Protein AF-A0A966Q2W7-F1 (afdb_monomer)

Foldseek 3Di:
DKWAFADWDWDQDPVQRAIKIWTWTQGPVRDIATDIAGPRDPLNVLPVVQPDHGFMWDQWDADPVRHTYSNTNIDTDDDD

Secondary structure (DSSP, 8-state):
--EEEEEEEEEE-TTTSSEEEEEEEEETTS-EEEEEEETTSTTHHHHTTT--TT-EEES--B-TTSSBPTTS--EE----

Sequence (80 aa):
MKAQIIKIIDKTSRFTGKPAHMVCYKCEDGKSRTSWVDEGNANWLRWYDKLQVGNTLGGLNINAKGYIDADSFPEIIKEK

Radius of gyration: 11.83 Å; Cα contacts (8 Å, |Δi|>4): 170; chains: 1; bounding box: 35×19×30 Å

pLDDT: mean 94.59, std 6.03, range [54.5, 98.12]

Nearest PDB structures (foldseek):
  3u58-assembly4_D  TM=5.649E-01  e=9.700E-03  Tetrahymena thermophila
  8h5z-assembly2_A  TM=4.422E-01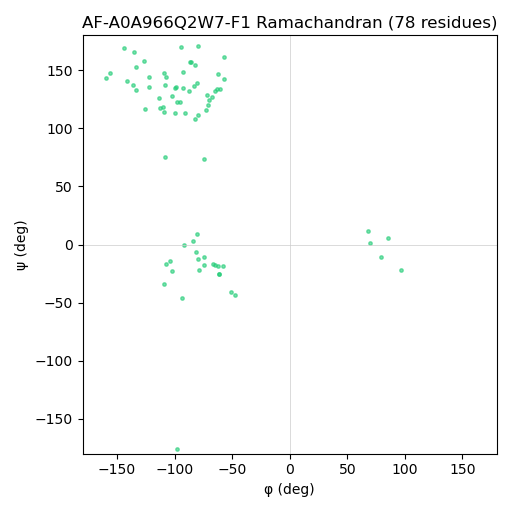  e=4.872E-01  Escherichia coli K-12
  6jde-assembly1_B  TM=4.505E-01  e=6.094E-01  Escherichia coli K-12
  8h5z-assembly1_B  TM=4.375E-01  e=6.445E-01  Escherichia coli K-12
  8h5y-assembly2_A  TM=4.542E-01  e=7.208E-01  Escherichia coli K-12

Mean predicted aligned error: 2.85 Å

Solvent-accessible surface area (backbone atoms only — not comparable to full-atom values): 4500 Å² total; per-residue (Å²): 80,47,31,31,29,73,41,74,44,83,44,71,32,90,85,67,71,30,57,20,34,42,37,32,30,46,32,77,88,74,48,74,40,41,30,67,48,37,68,67,43,87,53,28,83,62,41,68,95,61,79,44,74,70,40,32,30,30,53,40,39,70,43,100,84,63,31,42,40,58,84,36,62,55,40,84,54,78,85,128

Structure (mmCIF, N/CA/C/O backbone):
data_AF-A0A966Q2W7-F1
#
_entry.id   AF-A0A966Q2W7-F1
#
loop_
_atom_site.group_PDB
_atom_site.id
_atom_site.type_symbol
_atom_site.label_atom_id
_atom_site.label_alt_id
_atom_site.label_comp_id
_atom_site.label_asym_id
_atom_site.label_entity_id
_atom_site.label_seq_id
_atom_site.pdbx_PDB_ins_code
_atom_site.Cartn_x
_atom_site.Cartn_y
_atom_site.Cartn_z
_atom_site.occupancy
_atom_site.B_iso_or_equiv
_atom_site.auth_seq_id
_atom_site.auth_comp_id
_atom_site.auth_asym_id
_atom_site.auth_atom_id
_atom_site.pdbx_PDB_model_num
ATOM 1 N N . MET A 1 1 ? -1.581 -3.317 12.319 1.00 94.00 1 MET A N 1
ATOM 2 C CA . MET A 1 1 ? -2.408 -2.117 12.580 1.00 94.00 1 MET A CA 1
ATOM 3 C C . MET A 1 1 ? -3.474 -1.962 11.504 1.00 94.00 1 MET A C 1
ATOM 5 O O . MET A 1 1 ? -3.353 -2.601 10.457 1.00 94.00 1 MET A O 1
ATOM 9 N N . LYS A 1 2 ? -4.470 -1.104 11.747 1.00 95.62 2 LYS A N 1
ATOM 10 C CA . LYS A 1 2 ? -5.489 -0.691 10.772 1.00 95.62 2 LYS A CA 1
ATOM 11 C C . LYS A 1 2 ? -5.278 0.744 10.286 1.00 95.62 2 LYS A C 1
ATOM 13 O O . LYS A 1 2 ? -4.872 1.618 11.059 1.00 95.62 2 LYS A O 1
ATOM 18 N N . ALA A 1 3 ? -5.564 0.998 9.012 1.00 97.44 3 ALA A N 1
ATOM 19 C CA . ALA A 1 3 ? -5.557 2.346 8.454 1.00 97.44 3 ALA A CA 1
ATOM 20 C C . ALA A 1 3 ? -6.435 2.471 7.201 1.00 97.44 3 ALA A C 1
ATOM 22 O O . ALA A 1 3 ? -6.518 1.540 6.405 1.00 97.44 3 ALA A O 1
ATOM 23 N N . GLN A 1 4 ? -7.038 3.641 6.996 1.00 97.69 4 GLN A N 1
ATOM 24 C CA . GLN A 1 4 ? -7.800 3.965 5.792 1.00 97.69 4 GLN A CA 1
ATOM 25 C C . GLN A 1 4 ? -6.909 4.645 4.753 1.00 97.69 4 GLN A C 1
ATOM 27 O O . GLN A 1 4 ? -6.176 5.579 5.088 1.00 97.69 4 GLN A O 1
ATOM 32 N N . ILE A 1 5 ? -6.995 4.223 3.491 1.00 97.81 5 ILE A N 1
ATOM 33 C CA . ILE A 1 5 ? -6.360 4.916 2.368 1.00 97.81 5 ILE A CA 1
ATOM 34 C C . ILE A 1 5 ? -7.132 6.204 2.087 1.00 97.81 5 ILE A C 1
ATOM 36 O O . ILE A 1 5 ? -8.283 6.172 1.658 1.00 97.81 5 ILE A O 1
ATOM 40 N N . ILE A 1 6 ? -6.473 7.344 2.273 1.00 98.12 6 ILE A N 1
ATOM 41 C CA . ILE A 1 6 ? -7.071 8.669 2.054 1.00 98.12 6 ILE A CA 1
ATOM 42 C C . ILE A 1 6 ? -6.630 9.312 0.739 1.00 98.12 6 ILE A C 1
ATOM 44 O O . ILE A 1 6 ? -7.304 10.201 0.227 1.00 98.12 6 ILE A O 1
ATOM 48 N N . LYS A 1 7 ? -5.483 8.897 0.193 1.00 98.12 7 LYS A N 1
ATOM 49 C CA . LYS A 1 7 ? -4.947 9.426 -1.064 1.00 98.12 7 LYS A CA 1
ATOM 50 C C . LYS A 1 7 ? -3.945 8.449 -1.661 1.00 98.12 7 LYS A C 1
ATOM 52 O O . LYS A 1 7 ? -3.158 7.861 -0.925 1.00 98.12 7 LYS A O 1
ATOM 57 N N . ILE A 1 8 ? -3.937 8.341 -2.983 1.00 97.88 8 ILE A N 1
ATOM 58 C CA . ILE A 1 8 ? -2.899 7.650 -3.751 1.00 97.88 8 ILE A CA 1
ATOM 59 C C . ILE A 1 8 ? -2.310 8.663 -4.733 1.00 97.88 8 ILE A C 1
ATOM 61 O O . ILE A 1 8 ? -3.043 9.469 -5.307 1.00 97.88 8 ILE A O 1
ATOM 65 N N . ILE A 1 9 ? -0.984 8.689 -4.851 1.00 97.56 9 ILE A N 1
ATOM 66 C CA . ILE A 1 9 ? -0.272 9.519 -5.825 1.00 97.56 9 ILE A CA 1
ATOM 67 C C . ILE A 1 9 ? 0.644 8.623 -6.642 1.00 97.56 9 ILE A C 1
ATOM 69 O O . ILE A 1 9 ? 1.600 8.062 -6.102 1.00 97.56 9 ILE A O 1
ATOM 73 N N . ASP A 1 10 ? 0.381 8.555 -7.939 1.00 96.69 10 ASP A N 1
ATOM 74 C CA . ASP A 1 10 ? 1.150 7.737 -8.867 1.00 96.69 10 ASP A CA 1
ATOM 75 C C . ASP A 1 10 ? 2.414 8.471 -9.308 1.00 96.69 10 ASP A C 1
ATOM 77 O O . ASP A 1 10 ? 2.403 9.673 -9.595 1.00 96.69 10 ASP A O 1
ATOM 81 N N . LYS A 1 11 ? 3.528 7.742 -9.339 1.00 95.56 11 LYS A N 1
ATOM 82 C CA . LYS A 1 11 ? 4.830 8.203 -9.821 1.00 95.56 11 LYS A CA 1
ATOM 83 C C . LYS A 1 11 ? 5.556 7.070 -10.532 1.00 95.56 11 LYS A C 1
ATOM 85 O O . LYS A 1 11 ? 5.195 5.907 -10.426 1.00 95.56 11 LYS A O 1
ATOM 90 N N . THR A 1 12 ? 6.644 7.408 -11.205 1.00 95.38 12 THR A N 1
ATOM 91 C CA . THR A 1 12 ? 7.623 6.420 -11.662 1.00 95.38 12 THR A CA 1
ATOM 92 C C . THR A 1 12 ? 8.651 6.173 -10.561 1.00 95.38 12 THR A C 1
ATOM 94 O O . THR A 1 12 ? 9.201 7.121 -9.987 1.00 95.38 12 THR A O 1
ATOM 97 N N . SER A 1 13 ? 8.924 4.905 -10.267 1.00 93.50 13 SER A N 1
ATOM 98 C CA . SER A 1 13 ? 9.977 4.501 -9.344 1.00 93.50 13 SER A CA 1
ATOM 99 C C . SER A 1 13 ? 11.348 4.879 -9.880 1.00 93.50 13 SER A C 1
ATOM 101 O O . SER A 1 13 ? 11.704 4.565 -11.014 1.00 93.50 13 SER A O 1
ATOM 103 N N . ARG A 1 14 ? 12.166 5.492 -9.023 1.00 90.69 14 ARG A N 1
ATOM 104 C CA . ARG A 1 14 ? 13.579 5.753 -9.332 1.00 90.69 14 ARG A CA 1
ATOM 105 C C . ARG A 1 14 ? 14.443 4.493 -9.266 1.00 90.69 14 ARG A C 1
ATOM 107 O O . ARG A 1 14 ? 15.557 4.522 -9.772 1.00 90.69 14 ARG A O 1
ATOM 114 N N . PHE A 1 15 ? 13.960 3.429 -8.621 1.00 88.56 15 PHE A N 1
ATOM 115 C CA . PHE A 1 15 ? 14.723 2.200 -8.404 1.00 88.56 15 PHE A CA 1
ATOM 116 C C . PHE A 1 15 ? 14.460 1.169 -9.499 1.00 88.56 15 PHE A C 1
ATOM 118 O O . PHE A 1 15 ? 15.399 0.585 -10.028 1.00 88.56 15 PHE A O 1
ATOM 125 N N . THR A 1 16 ? 13.191 0.960 -9.852 1.00 92.00 16 THR A N 1
ATOM 126 C CA . THR A 1 16 ? 12.773 -0.087 -10.798 1.00 92.00 16 THR A CA 1
ATOM 127 C C . THR A 1 16 ? 12.412 0.468 -12.178 1.00 92.00 16 THR A C 1
ATOM 129 O O . THR A 1 16 ? 12.269 -0.302 -13.124 1.00 92.00 16 THR A O 1
ATOM 132 N N . GLY A 1 17 ? 12.219 1.789 -12.305 1.00 93.44 17 GLY A N 1
ATOM 133 C CA . GLY A 1 17 ? 11.704 2.429 -13.522 1.00 93.44 17 GLY A CA 1
ATOM 134 C C . GLY A 1 17 ? 10.227 2.130 -13.814 1.00 93.44 17 GLY A C 1
ATOM 135 O O . GLY A 1 17 ? 9.701 2.590 -14.825 1.00 93.44 17 GLY A O 1
ATOM 136 N N . LYS A 1 18 ? 9.554 1.367 -12.947 1.00 95.31 18 LYS A N 1
ATOM 137 C CA . LYS A 1 18 ? 8.151 0.958 -13.083 1.00 95.31 18 LYS A CA 1
ATOM 138 C C . LYS A 1 18 ? 7.208 1.909 -12.336 1.00 95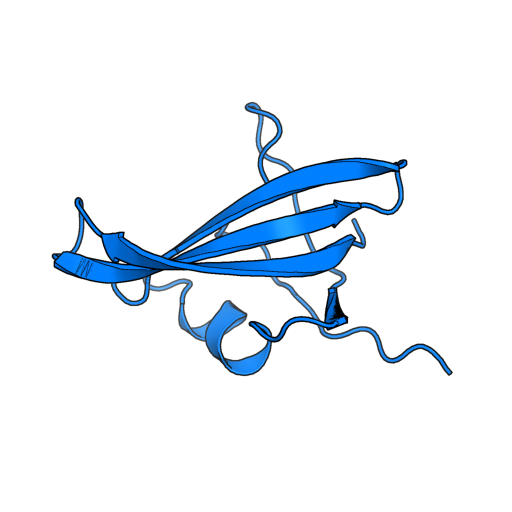.31 18 LYS A C 1
ATOM 140 O O . LYS A 1 18 ? 7.687 2.779 -11.598 1.00 95.31 18 LYS A O 1
ATOM 145 N N . PRO A 1 19 ? 5.882 1.800 -12.528 1.00 96.31 19 PRO A N 1
ATOM 146 C CA . PRO A 1 19 ? 4.931 2.566 -11.734 1.00 96.31 19 PRO A CA 1
ATOM 147 C C . PRO A 1 19 ? 5.096 2.294 -10.231 1.00 96.31 19 PRO A C 1
ATOM 149 O O . PRO A 1 19 ? 5.401 1.182 -9.800 1.00 96.31 19 PRO A O 1
ATOM 152 N N . ALA A 1 20 ? 4.932 3.342 -9.433 1.00 96.12 20 ALA A N 1
ATOM 153 C CA . ALA A 1 20 ? 4.960 3.300 -7.984 1.00 96.12 20 ALA A CA 1
ATOM 154 C C . ALA A 1 20 ? 3.905 4.243 -7.405 1.00 96.12 20 ALA A C 1
ATOM 156 O O . ALA A 1 20 ? 3.720 5.371 -7.862 1.00 96.12 20 ALA A O 1
ATOM 157 N N . HIS A 1 21 ? 3.260 3.796 -6.340 1.00 96.56 21 HIS A N 1
ATOM 158 C CA . HIS A 1 21 ? 2.138 4.460 -5.705 1.00 96.56 21 HIS A CA 1
ATOM 159 C C . HIS A 1 21 ? 2.559 4.937 -4.319 1.00 96.56 21 HIS A C 1
ATOM 161 O O . HIS A 1 21 ? 2.886 4.137 -3.437 1.00 96.56 21 HIS A O 1
ATOM 167 N N . MET A 1 22 ? 2.540 6.252 -4.106 1.00 96.94 22 MET A N 1
ATOM 168 C CA . MET A 1 22 ? 2.619 6.805 -2.759 1.00 96.94 22 MET A CA 1
ATOM 169 C C . MET A 1 22 ? 1.228 6.775 -2.144 1.00 96.94 22 MET A C 1
ATOM 171 O O . MET A 1 22 ? 0.353 7.560 -2.515 1.00 96.94 22 MET A O 1
ATOM 175 N N . VAL A 1 23 ? 1.034 5.875 -1.192 1.00 97.81 23 VAL A N 1
ATOM 176 C CA . VAL A 1 23 ? -0.243 5.676 -0.518 1.00 97.81 23 VAL A CA 1
ATOM 177 C C . VAL A 1 23 ? -0.219 6.435 0.798 1.00 97.81 23 VAL A C 1
ATOM 179 O O . VAL A 1 23 ? 0.663 6.213 1.627 1.00 97.81 23 VAL A O 1
ATOM 182 N N . CYS A 1 24 ? -1.171 7.340 0.992 1.00 98.00 24 CYS A N 1
ATOM 183 C CA . CYS A 1 24 ? -1.362 8.074 2.235 1.00 98.00 24 CYS A CA 1
ATOM 184 C C . CYS A 1 24 ? -2.493 7.444 3.039 1.00 98.00 24 CYS A C 1
ATOM 186 O O . CYS A 1 24 ? -3.579 7.189 2.513 1.00 98.00 24 CYS A O 1
ATOM 188 N N . TYR A 1 25 ? -2.251 7.280 4.334 1.00 97.94 25 TYR A N 1
ATOM 189 C CA . TYR A 1 25 ? -3.143 6.608 5.258 1.00 97.94 25 TYR A CA 1
ATOM 190 C C . TYR A 1 25 ? -3.544 7.512 6.416 1.00 97.94 25 TYR A C 1
ATOM 192 O O . TYR A 1 25 ? -2.711 8.254 6.948 1.00 97.94 25 TYR A O 1
ATOM 200 N N . LYS A 1 26 ? -4.790 7.367 6.866 1.00 97.81 26 LYS A N 1
ATOM 201 C CA . LYS A 1 26 ? -5.222 7.766 8.206 1.00 97.81 26 LYS A CA 1
ATOM 202 C C . LYS A 1 26 ? -5.271 6.520 9.087 1.00 97.81 26 LYS A C 1
ATOM 204 O O . LYS A 1 26 ? -6.045 5.604 8.828 1.00 97.81 26 LYS A O 1
ATOM 209 N N . CYS A 1 27 ? -4.398 6.456 10.083 1.00 96.75 27 CYS A N 1
ATOM 210 C CA . CYS A 1 27 ? -4.233 5.286 10.936 1.00 96.75 27 CYS A CA 1
ATOM 211 C C . CYS A 1 27 ? -5.195 5.287 12.131 1.00 96.75 27 CYS A C 1
ATOM 213 O O . CYS A 1 27 ? -5.630 6.348 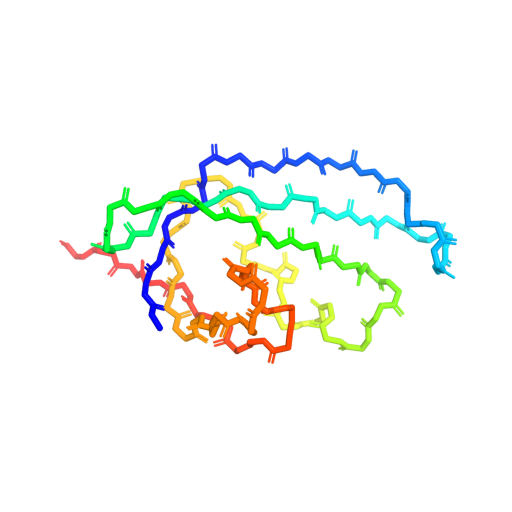12.580 1.00 96.75 27 CYS A O 1
ATOM 215 N N . GLU A 1 28 ? -5.464 4.100 12.683 1.00 95.38 28 GLU A N 1
ATOM 216 C CA . GLU A 1 28 ? -6.314 3.926 13.876 1.00 95.38 28 GLU A CA 1
ATOM 217 C C . GLU A 1 28 ? -5.768 4.629 15.130 1.00 95.38 28 GLU A C 1
ATOM 219 O O . GLU A 1 28 ? -6.530 5.038 15.997 1.00 95.38 28 GLU A O 1
ATOM 224 N N . ASP A 1 29 ? -4.453 4.851 15.198 1.00 94.38 29 ASP A N 1
ATOM 225 C CA . ASP A 1 29 ? -3.796 5.613 16.268 1.00 94.38 29 ASP A CA 1
ATOM 226 C C . ASP A 1 29 ? -3.894 7.141 16.079 1.00 94.38 29 ASP A C 1
ATOM 228 O O . ASP A 1 29 ? -3.210 7.910 16.755 1.00 94.38 29 ASP A O 1
ATOM 232 N N . GLY A 1 30 ? -4.696 7.594 15.112 1.00 94.44 30 GLY A N 1
ATOM 233 C CA . GLY A 1 30 ? -4.930 9.000 14.799 1.00 94.44 30 GLY A CA 1
ATOM 234 C C . GLY A 1 30 ? -3.829 9.666 13.969 1.00 94.44 30 GLY A C 1
ATOM 235 O O . GLY A 1 30 ? -4.051 10.768 13.453 1.00 94.44 30 GLY A O 1
ATOM 236 N N . LYS A 1 31 ? -2.670 9.028 13.772 1.00 95.81 31 LYS A N 1
ATOM 237 C CA . LYS A 1 31 ? -1.571 9.597 12.978 1.00 95.81 31 LYS A CA 1
ATOM 238 C C . LYS A 1 31 ? -1.793 9.364 11.484 1.00 95.81 31 LYS A C 1
ATOM 240 O O . LYS A 1 31 ? -2.467 8.424 11.068 1.00 95.81 31 LYS A O 1
ATOM 245 N N . SER A 1 32 ? -1.202 10.225 10.666 1.00 97.06 32 SER A N 1
ATOM 246 C CA . SER A 1 32 ? -1.149 10.022 9.218 1.00 97.06 32 SER A CA 1
ATOM 247 C C . SER A 1 32 ? 0.200 9.429 8.842 1.00 97.06 32 SER A C 1
ATOM 249 O O . SER A 1 32 ? 1.233 9.870 9.345 1.00 97.06 32 SER A O 1
ATOM 251 N N . ARG A 1 33 ? 0.194 8.425 7.968 1.00 97.38 33 ARG A N 1
ATOM 252 C CA . ARG A 1 33 ? 1.410 7.749 7.498 1.00 97.38 33 ARG A CA 1
ATOM 253 C C . ARG A 1 33 ? 1.363 7.552 6.000 1.00 97.38 33 ARG A C 1
ATOM 255 O O . ARG A 1 33 ? 0.307 7.665 5.384 1.00 97.38 33 ARG A O 1
ATOM 262 N N . THR A 1 34 ? 2.509 7.231 5.422 1.00 97.44 34 THR A N 1
ATOM 263 C CA . THR A 1 34 ? 2.618 6.904 4.004 1.00 97.44 34 THR A CA 1
ATOM 264 C C . THR A 1 34 ? 3.310 5.564 3.795 1.00 97.44 34 THR A C 1
ATOM 266 O O . THR A 1 34 ? 4.032 5.089 4.673 1.00 97.44 34 THR A O 1
ATOM 269 N N . SER A 1 35 ? 3.071 4.962 2.633 1.00 96.75 35 SER A N 1
ATOM 270 C CA . SER A 1 35 ? 3.840 3.840 2.090 1.00 96.75 35 SER A CA 1
ATOM 271 C C . SER A 1 35 ? 4.164 4.107 0.626 1.00 96.75 35 SER A C 1
ATOM 273 O O . SER A 1 35 ? 3.409 4.801 -0.056 1.00 96.75 35 SER A O 1
ATOM 275 N N . TRP A 1 36 ? 5.266 3.539 0.150 1.00 95.19 36 TRP A N 1
ATOM 276 C CA . TRP A 1 36 ? 5.598 3.485 -1.269 1.00 95.19 36 TRP A CA 1
ATOM 277 C C . TRP A 1 36 ? 5.450 2.049 -1.740 1.00 95.19 36 TRP A C 1
ATOM 279 O O . TRP A 1 36 ? 6.200 1.180 -1.304 1.00 95.19 36 TRP A O 1
ATOM 289 N N . VAL A 1 37 ? 4.489 1.818 -2.626 1.00 95.88 37 VAL A N 1
ATOM 290 C CA . VAL A 1 37 ? 4.214 0.503 -3.202 1.00 95.88 37 VAL A CA 1
ATOM 291 C C . VAL A 1 37 ? 4.631 0.536 -4.669 1.00 95.88 37 VAL A C 1
ATOM 293 O O . VAL A 1 37 ? 4.118 1.344 -5.431 1.00 95.88 37 VAL A O 1
ATOM 296 N N . ASP A 1 38 ? 5.587 -0.301 -5.056 1.00 95.62 38 ASP A N 1
ATOM 297 C CA . ASP A 1 38 ? 6.244 -0.273 -6.371 1.00 95.62 38 ASP A CA 1
ATOM 298 C C . ASP A 1 38 ? 5.894 -1.538 -7.158 1.00 95.62 38 ASP A C 1
ATOM 300 O O . ASP A 1 38 ? 6.114 -2.644 -6.660 1.00 95.62 38 ASP A O 1
ATOM 304 N N . GLU A 1 39 ? 5.386 -1.392 -8.385 1.00 95.38 39 GLU A N 1
ATOM 305 C CA . GLU A 1 39 ? 5.016 -2.523 -9.250 1.00 95.38 39 GLU A CA 1
ATOM 306 C C . GLU A 1 39 ? 6.219 -3.380 -9.679 1.00 95.38 39 GLU A C 1
ATOM 308 O O . GLU A 1 39 ? 6.080 -4.512 -10.149 1.00 95.38 39 GLU A O 1
ATOM 313 N N . GLY A 1 40 ? 7.432 -2.842 -9.555 1.00 93.81 40 GLY A N 1
ATOM 314 C CA . GLY A 1 40 ? 8.671 -3.561 -9.808 1.00 93.81 40 GLY A CA 1
ATOM 315 C C . GLY A 1 40 ? 9.132 -4.463 -8.674 1.00 93.81 40 GLY A C 1
ATOM 316 O O . GLY A 1 40 ? 10.010 -5.290 -8.911 1.00 93.81 40 GLY A O 1
ATOM 317 N N . ASN A 1 41 ? 8.547 -4.344 -7.482 1.00 93.38 41 ASN A N 1
ATOM 318 C CA . ASN A 1 41 ? 8.906 -5.175 -6.341 1.00 93.38 41 ASN A CA 1
ATOM 319 C C . ASN A 1 41 ? 8.022 -6.424 -6.248 1.00 93.38 41 ASN A C 1
ATOM 321 O O . ASN A 1 41 ? 6.836 -6.409 -6.566 1.00 93.38 41 ASN A O 1
ATOM 325 N N . ALA A 1 42 ? 8.589 -7.522 -5.739 1.00 91.62 42 ALA A N 1
ATOM 326 C CA . ALA A 1 42 ? 7.877 -8.798 -5.597 1.00 91.62 42 ALA A CA 1
ATOM 327 C C . 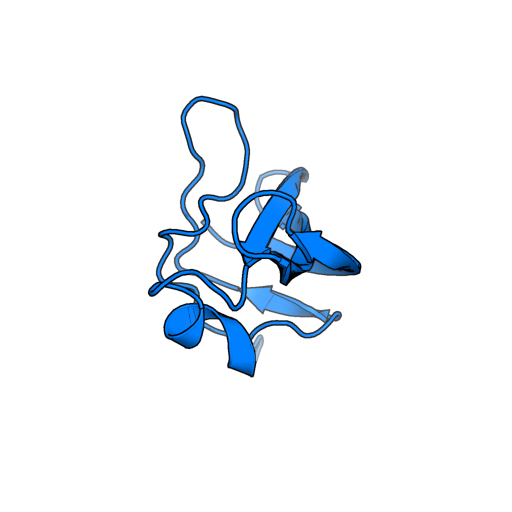ALA A 1 42 ? 6.652 -8.714 -4.666 1.00 91.62 42 ALA A C 1
ATOM 329 O O . ALA A 1 42 ? 5.705 -9.490 -4.797 1.00 91.62 42 ALA A O 1
ATOM 330 N N . ASN A 1 43 ? 6.653 -7.763 -3.730 1.00 92.56 43 ASN A N 1
ATOM 331 C CA . ASN A 1 43 ? 5.544 -7.526 -2.814 1.00 92.56 43 ASN A CA 1
ATOM 332 C C . ASN A 1 43 ? 4.342 -6.828 -3.480 1.00 92.56 43 ASN A C 1
ATOM 334 O O . ASN A 1 43 ? 3.266 -6.854 -2.888 1.00 92.56 43 ASN A O 1
ATOM 338 N N . TRP A 1 44 ? 4.460 -6.305 -4.710 1.00 95.25 44 TRP A N 1
ATOM 339 C CA . TRP A 1 44 ? 3.368 -5.666 -5.462 1.00 95.25 44 TRP A CA 1
ATOM 340 C C . TRP A 1 44 ? 2.073 -6.483 -5.476 1.00 95.25 44 TRP A C 1
ATOM 342 O O . TRP A 1 44 ? 0.988 -5.958 -5.223 1.00 95.25 44 TRP A O 1
ATOM 352 N N . LEU A 1 45 ? 2.192 -7.796 -5.69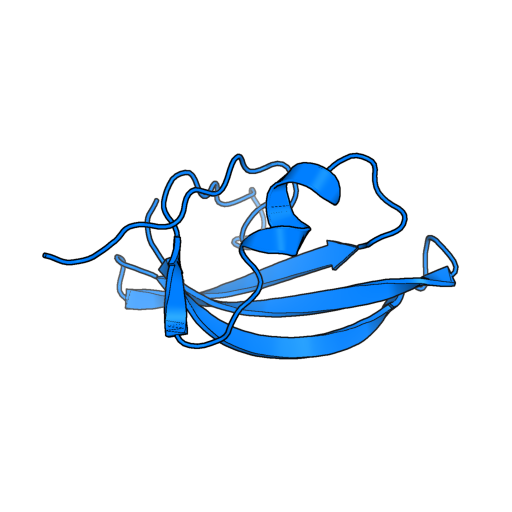0 1.00 94.62 45 LEU A N 1
ATOM 353 C CA . LEU A 1 45 ? 1.055 -8.717 -5.765 1.00 94.62 45 LEU A CA 1
ATOM 354 C C . LEU A 1 45 ? 0.245 -8.792 -4.462 1.00 94.62 45 LEU A C 1
ATOM 356 O O . LEU A 1 45 ? -0.902 -9.227 -4.476 1.00 94.62 45 LEU A O 1
A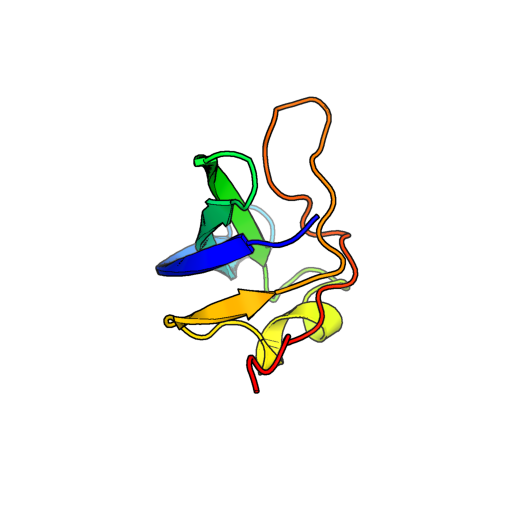TOM 360 N N . ARG A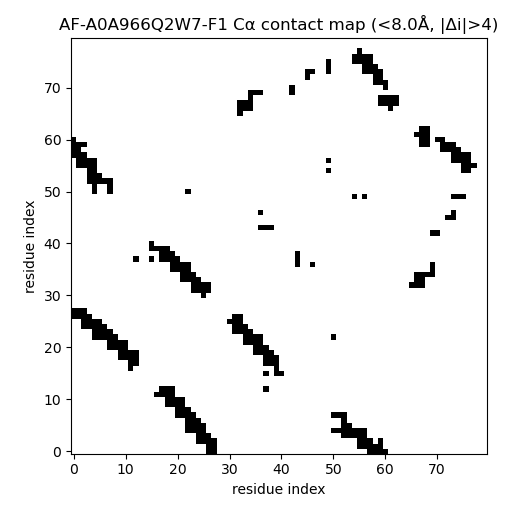 1 46 ? 0.815 -8.363 -3.330 1.00 95.44 46 ARG A N 1
ATOM 361 C CA . ARG A 1 46 ? 0.088 -8.261 -2.058 1.00 95.44 46 ARG A CA 1
ATOM 362 C C . ARG A 1 46 ? -0.782 -7.011 -1.993 1.00 95.44 46 ARG A C 1
ATOM 364 O O . ARG A 1 46 ? -1.726 -7.000 -1.212 1.00 95.44 46 ARG A O 1
ATOM 371 N N . TRP A 1 47 ? -0.482 -5.984 -2.785 1.00 96.56 47 TRP A N 1
ATOM 372 C CA . TRP A 1 47 ? -1.083 -4.655 -2.682 1.00 96.56 47 TRP A CA 1
ATOM 373 C C . TRP A 1 47 ? -2.034 -4.296 -3.818 1.00 96.56 47 TRP A C 1
ATOM 375 O O . TRP A 1 47 ? -2.984 -3.565 -3.558 1.00 96.56 47 TRP A O 1
ATOM 385 N N . TYR A 1 48 ? -1.780 -4.757 -5.046 1.00 94.06 48 TYR A N 1
ATOM 386 C CA . TYR A 1 48 ? -2.408 -4.218 -6.263 1.00 94.06 48 TYR A CA 1
ATOM 387 C C . TYR A 1 48 ? -3.945 -4.120 -6.212 1.00 94.06 48 TYR A C 1
ATOM 389 O O . TYR A 1 48 ? -4.518 -3.117 -6.622 1.00 94.06 48 TYR A O 1
ATOM 397 N N . ASP A 1 49 ? -4.617 -5.121 -5.647 1.00 95.12 49 ASP A N 1
ATOM 398 C CA . ASP A 1 49 ? -6.076 -5.220 -5.517 1.00 95.12 49 ASP A CA 1
ATOM 399 C C . ASP A 1 49 ? -6.647 -4.429 -4.325 1.00 95.12 49 ASP A C 1
ATOM 401 O O . ASP A 1 49 ? -7.860 -4.326 -4.155 1.00 95.12 49 ASP A O 1
ATOM 405 N N . LYS A 1 50 ? -5.777 -3.873 -3.480 1.00 95.56 50 LYS A N 1
ATOM 406 C CA . LYS A 1 50 ? -6.129 -3.177 -2.232 1.00 95.56 50 LYS A CA 1
ATOM 407 C C . LYS A 1 50 ? -5.952 -1.668 -2.340 1.00 95.56 50 LYS A C 1
ATOM 409 O O . LYS A 1 50 ? -6.504 -0.940 -1.510 1.00 95.56 50 LYS A O 1
ATOM 414 N N . LEU A 1 51 ? -5.206 -1.199 -3.344 1.00 95.56 51 LEU A N 1
ATOM 415 C CA . LEU A 1 51 ? -4.889 0.209 -3.581 1.00 95.56 51 LEU A CA 1
ATOM 416 C C . LEU A 1 51 ? -6.079 0.986 -4.152 1.00 95.56 51 LEU A C 1
ATOM 418 O O . LEU A 1 51 ? -6.094 1.390 -5.310 1.00 95.56 51 LEU A O 1
ATOM 422 N N . GLN A 1 52 ? -7.064 1.258 -3.303 1.00 96.19 52 GLN A N 1
ATOM 423 C CA . GLN A 1 52 ? -8.200 2.106 -3.639 1.00 96.19 52 GLN A CA 1
ATOM 424 C C . GLN A 1 52 ? -8.456 3.108 -2.515 1.00 96.19 52 GLN A C 1
ATOM 426 O O . GLN A 1 52 ? -8.488 2.753 -1.336 1.00 96.19 52 GLN A O 1
ATOM 431 N N . VAL A 1 53 ? -8.646 4.377 -2.880 1.00 97.12 53 VAL A N 1
ATOM 432 C CA . VAL A 1 53 ? -9.026 5.420 -1.918 1.00 97.12 53 VAL A CA 1
ATOM 433 C C . VAL A 1 53 ? -10.362 5.055 -1.273 1.00 97.12 53 VAL A C 1
ATOM 435 O O . VAL A 1 53 ? -11.303 4.661 -1.957 1.00 97.12 53 VAL A O 1
ATOM 438 N N . GLY A 1 54 ? -10.429 5.183 0.051 1.00 96.00 54 GLY A N 1
ATOM 439 C CA . GLY A 1 54 ? -11.575 4.791 0.866 1.00 96.00 54 GLY A CA 1
ATOM 440 C C . GLY A 1 54 ? -11.442 3.407 1.500 1.00 96.00 54 GLY A C 1
ATOM 441 O O . GLY A 1 54 ? -12.057 3.189 2.543 1.00 96.00 54 GLY A O 1
ATOM 442 N N . ASN A 1 55 ? -10.605 2.509 0.958 1.00 96.56 55 ASN A N 1
ATOM 443 C CA . ASN A 1 55 ? -10.387 1.194 1.564 1.00 96.56 55 ASN A CA 1
ATOM 444 C C . ASN A 1 55 ? -9.756 1.325 2.952 1.00 96.56 55 ASN A C 1
ATOM 446 O O . ASN A 1 55 ? -8.748 2.014 3.131 1.00 96.56 55 ASN A O 1
ATOM 450 N N . THR A 1 56 ? -10.301 0.582 3.912 1.00 97.06 56 THR A N 1
ATOM 451 C CA . THR A 1 56 ? -9.676 0.358 5.216 1.00 97.06 56 THR A CA 1
ATOM 452 C C . THR A 1 56 ? -8.897 -0.945 5.170 1.00 97.06 56 THR A C 1
ATOM 454 O O . THR A 1 56 ? -9.454 -1.999 4.866 1.00 97.06 56 THR A O 1
ATOM 457 N N . LEU A 1 57 ? -7.601 -0.877 5.464 1.00 97.25 57 LEU A N 1
ATOM 458 C CA . LEU A 1 57 ? -6.703 -2.024 5.456 1.00 97.25 57 LEU A CA 1
ATOM 459 C C . LEU A 1 57 ? -6.305 -2.425 6.878 1.00 97.25 57 LEU A C 1
ATOM 461 O O . LEU A 1 57 ? -5.986 -1.570 7.705 1.00 97.25 57 LEU A O 1
ATOM 465 N N . GLY A 1 58 ? -6.300 -3.729 7.143 1.00 96.94 58 GLY A N 1
ATOM 466 C CA . GLY A 1 58 ? -5.657 -4.380 8.285 1.00 96.94 58 GLY A CA 1
ATOM 467 C C . GLY A 1 58 ? -4.287 -4.947 7.914 1.00 96.94 58 GLY A C 1
ATOM 468 O O . GLY A 1 58 ? -3.818 -4.751 6.798 1.00 96.94 58 GLY A O 1
ATOM 469 N N . GLY A 1 59 ? -3.632 -5.645 8.848 1.00 95.75 59 GLY A N 1
ATOM 470 C CA . GLY A 1 59 ? -2.372 -6.357 8.565 1.00 95.75 59 GLY A CA 1
ATOM 471 C C . GLY A 1 59 ? -1.162 -5.461 8.259 1.00 95.75 59 GLY A C 1
ATOM 472 O O . GLY A 1 59 ? -0.125 -5.944 7.808 1.00 95.75 59 GLY A O 1
ATOM 473 N N . LEU A 1 60 ? -1.275 -4.151 8.505 1.00 96.94 60 LEU A N 1
ATOM 474 C CA . LEU A 1 60 ? -0.213 -3.187 8.224 1.00 96.94 60 LEU A CA 1
ATOM 475 C C . LEU A 1 60 ? 0.846 -3.180 9.333 1.00 96.94 60 LEU A C 1
ATOM 477 O O . LEU A 1 60 ? 0.503 -3.177 10.520 1.00 96.94 60 LEU A O 1
ATOM 481 N N . ASN A 1 61 ? 2.117 -3.103 8.950 1.00 96.31 61 ASN A N 1
ATOM 482 C CA . ASN A 1 61 ? 3.251 -2.925 9.852 1.00 96.31 61 ASN A CA 1
ATOM 483 C C . ASN A 1 61 ? 3.840 -1.521 9.695 1.00 96.31 61 ASN A C 1
ATOM 485 O O . ASN A 1 61 ? 3.825 -0.946 8.607 1.00 96.31 61 ASN A O 1
ATOM 489 N N . ILE A 1 62 ? 4.360 -0.964 10.789 1.00 95.62 62 ILE A N 1
ATOM 490 C CA . ILE A 1 62 ? 5.085 0.309 10.779 1.00 95.62 62 ILE A CA 1
ATOM 491 C C . ILE A 1 62 ? 6.572 -0.017 10.867 1.00 95.62 62 ILE A C 1
ATOM 493 O O . ILE A 1 62 ? 6.988 -0.730 11.778 1.00 95.62 62 ILE A O 1
ATOM 497 N N . ASN A 1 63 ? 7.376 0.517 9.953 1.00 95.00 63 ASN A N 1
ATOM 498 C CA . ASN A 1 63 ? 8.824 0.343 10.017 1.00 95.00 63 ASN A CA 1
ATOM 499 C C . ASN A 1 63 ? 9.472 1.298 11.040 1.00 95.00 63 ASN A C 1
ATOM 501 O O . ASN A 1 63 ? 8.849 2.238 11.534 1.00 95.00 63 ASN A O 1
ATOM 505 N N . ALA A 1 64 ? 10.764 1.111 11.325 1.00 93.44 64 ALA A N 1
ATOM 506 C CA . ALA A 1 64 ? 11.501 1.930 12.299 1.00 93.44 64 ALA A CA 1
ATOM 507 C C . ALA A 1 64 ? 11.515 3.443 11.986 1.00 93.44 64 ALA A C 1
ATOM 509 O O . ALA A 1 64 ? 11.773 4.257 12.867 1.00 93.44 64 ALA A O 1
ATOM 510 N N . LYS A 1 65 ? 11.226 3.832 10.737 1.00 92.31 65 LYS A N 1
ATOM 511 C CA . LYS A 1 65 ? 11.149 5.232 10.290 1.00 92.31 65 LYS A CA 1
ATOM 512 C C . LYS A 1 65 ? 9.735 5.821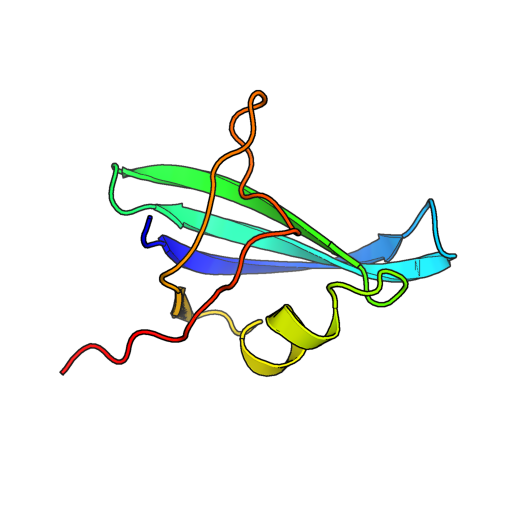 10.401 1.00 92.31 65 LYS A C 1
ATOM 514 O O . LYS A 1 65 ? 9.535 6.978 10.050 1.00 92.31 65 LYS A O 1
ATOM 519 N N . GLY A 1 66 ? 8.757 5.044 10.868 1.00 93.00 66 GLY A N 1
ATOM 520 C CA . GLY A 1 66 ? 7.375 5.486 11.056 1.00 93.00 66 GLY A CA 1
ATOM 521 C C . GLY A 1 66 ? 6.486 5.399 9.811 1.00 93.00 66 GLY A C 1
ATOM 522 O O . GLY A 1 66 ? 5.336 5.837 9.874 1.00 93.00 66 GLY A O 1
ATOM 523 N N . TYR A 1 67 ? 6.973 4.829 8.705 1.00 95.38 67 TYR A N 1
ATOM 524 C CA . TYR A 1 67 ? 6.179 4.588 7.496 1.00 95.38 67 TYR A CA 1
ATOM 525 C C . TYR A 1 67 ? 5.437 3.257 7.581 1.00 95.38 67 TYR A C 1
ATOM 527 O O . TYR A 1 67 ? 5.871 2.349 8.289 1.00 95.38 67 TYR A O 1
ATOM 535 N N . ILE A 1 68 ? 4.348 3.127 6.822 1.00 96.56 68 ILE A N 1
ATOM 536 C CA . ILE A 1 68 ? 3.734 1.819 6.590 1.00 96.56 68 ILE A CA 1
ATOM 537 C C . ILE A 1 68 ? 4.668 1.015 5.688 1.00 96.56 68 ILE A C 1
ATOM 539 O O . ILE A 1 68 ? 5.042 1.466 4.601 1.00 96.56 68 ILE A O 1
ATOM 543 N N . ASP A 1 69 ? 5.055 -0.163 6.158 1.00 96.38 69 ASP A N 1
ATOM 544 C CA . ASP A 1 69 ? 5.998 -1.034 5.477 1.00 96.38 69 ASP A CA 1
ATOM 545 C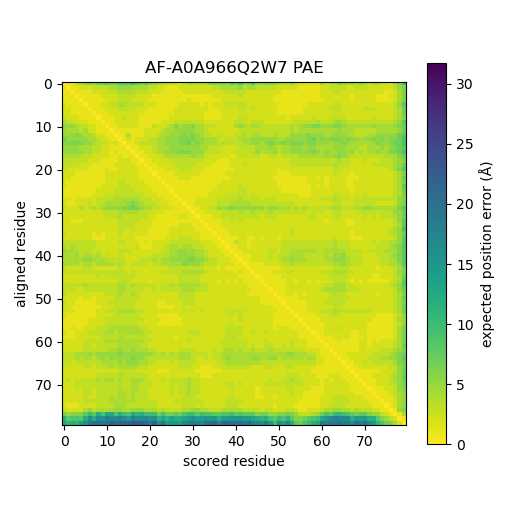 C . ASP A 1 69 ? 5.357 -1.668 4.237 1.00 96.38 69 ASP A C 1
ATOM 547 O O . ASP A 1 69 ? 4.282 -2.266 4.333 1.00 96.38 69 ASP A O 1
ATOM 551 N N . ALA A 1 70 ? 6.018 -1.558 3.084 1.00 93.31 70 ALA A N 1
ATOM 552 C CA . ALA A 1 70 ? 5.571 -2.180 1.839 1.00 93.31 70 ALA A CA 1
ATOM 553 C C . ALA A 1 70 ? 5.637 -3.718 1.905 1.00 93.31 70 ALA A C 1
ATOM 555 O O . ALA A 1 70 ? 4.964 -4.395 1.134 1.00 93.31 70 ALA A O 1
ATOM 556 N N . ASP A 1 71 ? 6.374 -4.288 2.862 1.00 94.31 71 ASP A N 1
ATOM 557 C CA . ASP A 1 71 ? 6.408 -5.734 3.098 1.00 94.31 71 ASP A CA 1
ATOM 558 C C . ASP A 1 71 ? 5.264 -6.246 3.985 1.00 94.31 71 ASP A C 1
ATOM 560 O O . ASP A 1 71 ? 5.183 -7.445 4.264 1.00 94.31 71 ASP A O 1
ATOM 564 N N . SER A 1 72 ? 4.342 -5.365 4.390 1.00 95.69 72 SER A N 1
ATOM 565 C CA . SER A 1 72 ? 3.115 -5.758 5.091 1.00 95.69 72 SER A CA 1
ATOM 566 C C . SER A 1 72 ? 2.276 -6.759 4.281 1.00 95.69 72 SER A C 1
ATOM 568 O O . SER A 1 72 ? 2.395 -6.871 3.058 1.00 95.69 72 SER A O 1
ATOM 570 N N . PHE A 1 73 ? 1.375 -7.459 4.974 1.00 96.38 73 PHE A N 1
ATOM 571 C CA . PHE A 1 73 ? 0.341 -8.307 4.375 1.00 96.38 73 PHE A CA 1
ATOM 572 C C . PHE A 1 73 ? -1.014 -7.615 4.559 1.00 96.38 73 PHE A C 1
ATOM 574 O O . PHE A 1 73 ? -1.760 -7.961 5.474 1.00 96.38 73 PHE A O 1
ATOM 581 N N . PRO A 1 74 ? -1.300 -6.561 3.772 1.00 96.88 74 PRO A N 1
ATOM 582 C CA . PRO A 1 74 ? -2.537 -5.807 3.906 1.00 96.88 74 PRO A CA 1
ATOM 583 C C . PRO A 1 74 ? -3.757 -6.685 3.623 1.00 96.88 74 PRO A C 1
ATOM 585 O O . PRO A 1 74 ? -3.723 -7.533 2.738 1.00 96.88 74 PRO A O 1
ATOM 588 N N . GLU A 1 75 ? -4.868 -6.420 4.300 1.00 96.88 75 GLU A N 1
ATOM 589 C CA . GLU A 1 75 ? -6.158 -7.075 4.047 1.00 96.88 75 GLU A CA 1
ATOM 590 C C . GLU A 1 75 ? -7.276 -6.034 4.063 1.00 96.88 75 GLU A C 1
ATOM 592 O O . GLU A 1 75 ? -7.282 -5.166 4.934 1.00 96.88 75 GLU A O 1
ATOM 597 N N . ILE A 1 76 ? -8.229 -6.099 3.127 1.00 96.75 76 ILE A N 1
ATOM 598 C CA . ILE A 1 76 ? -9.381 -5.184 3.125 1.00 96.75 76 ILE A CA 1
ATOM 599 C C . ILE A 1 76 ? -10.305 -5.553 4.284 1.00 96.75 76 ILE A C 1
ATOM 601 O O . ILE A 1 76 ? -10.860 -6.651 4.331 1.00 96.75 76 ILE A O 1
ATOM 605 N N . ILE A 1 77 ? -10.519 -4.604 5.188 1.00 95.12 77 ILE A N 1
ATOM 606 C CA . ILE A 1 77 ? -11.501 -4.710 6.259 1.00 95.12 77 ILE A CA 1
ATOM 607 C C . ILE A 1 77 ? -12.806 -4.116 5.739 1.00 95.12 77 ILE A C 1
ATOM 609 O O . ILE A 1 77 ? -12.903 -2.914 5.504 1.00 95.12 77 ILE A O 1
ATOM 613 N N . LYS A 1 78 ? -13.824 -4.963 5.573 1.00 84.50 78 LYS A N 1
ATOM 614 C CA . LYS A 1 78 ? -15.197 -4.501 5.353 1.00 84.50 78 LYS A CA 1
ATOM 615 C C . LYS A 1 78 ? -15.779 -4.107 6.706 1.00 84.50 78 LYS A C 1
ATOM 617 O O . LYS A 1 78 ? -15.973 -4.975 7.558 1.00 84.50 78 LYS A O 1
ATOM 622 N N . GLU A 1 79 ? -16.018 -2.819 6.918 1.00 65.25 79 GLU A N 1
ATOM 623 C CA . GLU A 1 79 ? -16.846 -2.382 8.042 1.00 65.25 79 GLU A CA 1
ATOM 624 C C . GLU A 1 79 ? -18.288 -2.846 7.766 1.00 65.25 79 GLU A C 1
ATOM 626 O O . GLU A 1 79 ? -18.785 -2.689 6.649 1.00 65.25 79 GLU A O 1
ATOM 631 N N . LYS A 1 80 ? -18.880 -3.556 8.735 1.00 54.50 80 LYS A N 1
ATOM 632 C CA . LYS A 1 80 ? -20.258 -4.067 8.677 1.00 54.50 80 LYS A CA 1
ATOM 633 C C . LYS A 1 80 ? -21.252 -2.985 9.062 1.00 54.50 80 LYS A C 1
ATOM 635 O O . LYS A 1 80 ? -20.907 -2.202 9.973 1.00 54.50 80 LYS A O 1
#